Protein AF-A0AAN8WKT6-F1 (afdb_monomer_lite)

InterPro domains:
  IPR002018 Carboxylesterase, type B [PF00135] (1-128)
  IPR029058 Alpha/Beta hydrolase fold [G3DSA:3.40.50.1820] (1-134)
  IPR029058 Alpha/Beta hydrolase fold [SSF53474] (1-127)
  IPR051093 Neuroligin and Bile salt-activated lipase [PTHR43903] (2-134)

Organism: Halocaridina rubra (NCBI:txid373956)

Structure (mmCIF, N/CA/C/O backbone):
data_AF-A0AAN8WKT6-F1
#
_entry.id   AF-A0AAN8WKT6-F1
#
loop_
_atom_site.group_PDB
_atom_site.id
_atom_site.type_symbol
_atom_site.label_atom_id
_atom_site.label_alt_id
_atom_site.label_comp_id
_atom_site.label_asym_id
_atom_site.label_entity_id
_atom_site.label_seq_id
_atom_site.pdbx_PDB_ins_code
_atom_site.Cartn_x
_atom_site.Cartn_y
_atom_site.Cartn_z
_atom_site.occupancy
_atom_site.B_iso_or_equiv
_atom_site.auth_seq_id
_atom_site.auth_comp_id
_atom_site.auth_asym_id
_atom_site.auth_atom_id
_atom_site.pdbx_PDB_model_num
ATOM 1 N N . MET A 1 1 ? 5.321 -21.430 2.652 1.00 43.53 1 MET A N 1
ATOM 2 C CA . MET A 1 1 ? 6.108 -21.970 3.790 1.00 43.53 1 MET A CA 1
ATOM 3 C C . MET A 1 1 ? 7.014 -20.931 4.474 1.00 43.53 1 MET A C 1
ATOM 5 O O . MET A 1 1 ? 6.902 -20.786 5.684 1.00 43.53 1 MET A O 1
ATOM 9 N N . TYR A 1 2 ? 7.898 -20.190 3.777 1.00 42.41 2 TYR A N 1
ATOM 10 C CA . TYR A 1 2 ? 8.721 -19.140 4.432 1.00 42.41 2 TYR A CA 1
ATOM 11 C C . TYR A 1 2 ? 7.970 -17.820 4.698 1.00 42.41 2 TYR A C 1
ATOM 13 O O . TYR A 1 2 ? 8.170 -17.224 5.758 1.00 42.41 2 TYR A O 1
ATOM 21 N N . GLY A 1 3 ? 7.093 -17.387 3.781 1.00 53.72 3 GLY A N 1
ATOM 22 C CA . GLY A 1 3 ? 6.223 -16.218 3.986 1.00 53.72 3 GLY A CA 1
ATOM 23 C C . GLY A 1 3 ? 5.251 -16.422 5.152 1.00 53.72 3 GLY A C 1
ATOM 24 O O . GLY A 1 3 ? 5.156 -15.573 6.039 1.00 53.72 3 GLY A O 1
ATOM 25 N N . ASP A 1 4 ? 4.642 -17.610 5.214 1.00 53.44 4 ASP A N 1
ATOM 26 C CA . ASP A 1 4 ? 3.626 -17.948 6.216 1.00 53.44 4 ASP A CA 1
ATOM 27 C C . ASP A 1 4 ? 4.158 -17.849 7.653 1.00 53.44 4 ASP A C 1
ATOM 29 O O . ASP A 1 4 ? 3.547 -17.243 8.531 1.00 53.44 4 ASP A O 1
ATOM 33 N N . ARG A 1 5 ? 5.356 -18.396 7.893 1.00 45.12 5 ARG A N 1
ATOM 34 C CA . ARG A 1 5 ? 5.948 -18.442 9.236 1.00 45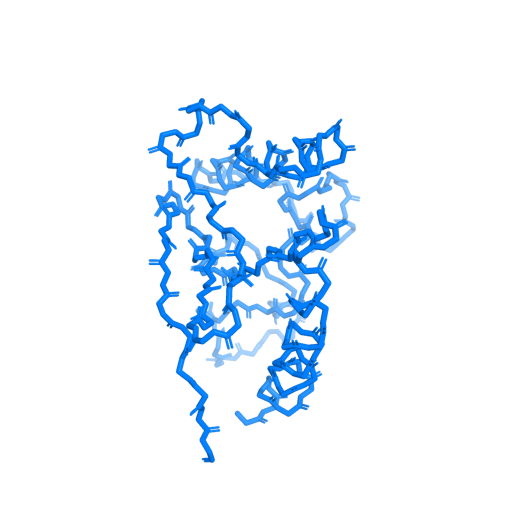.12 5 ARG A CA 1
ATOM 35 C C . ARG A 1 5 ? 6.520 -17.102 9.697 1.00 45.12 5 ARG A C 1
ATOM 37 O O . ARG A 1 5 ? 6.503 -16.827 10.892 1.00 45.12 5 ARG A O 1
ATOM 44 N N . ARG A 1 6 ? 7.095 -16.301 8.792 1.00 53.28 6 ARG A N 1
ATOM 45 C CA . ARG A 1 6 ? 7.776 -15.048 9.174 1.00 53.28 6 ARG A CA 1
ATOM 46 C C . ARG A 1 6 ? 6.866 -13.829 9.180 1.00 53.28 6 ARG A C 1
ATOM 48 O O . ARG A 1 6 ? 7.168 -12.887 9.902 1.00 53.28 6 ARG A O 1
ATOM 55 N N . PHE A 1 7 ? 5.782 -13.853 8.412 1.00 59.62 7 PHE A N 1
ATOM 56 C CA . PHE A 1 7 ? 4.910 -12.692 8.264 1.00 59.62 7 PHE A CA 1
ATOM 57 C C . PHE A 1 7 ? 3.453 -13.033 8.557 1.00 59.62 7 PHE A C 1
ATOM 59 O O . PHE A 1 7 ? 2.830 -12.341 9.349 1.00 59.62 7 PHE A O 1
ATOM 66 N N . VAL A 1 8 ? 2.912 -14.120 8.008 1.00 65.94 8 VAL A N 1
ATOM 67 C CA . VAL A 1 8 ? 1.465 -14.394 8.087 1.00 65.94 8 VAL A CA 1
ATOM 68 C C . VAL A 1 8 ? 1.011 -14.748 9.509 1.00 65.94 8 VAL A C 1
ATOM 70 O O . VAL A 1 8 ? 0.096 -14.116 10.027 1.00 65.94 8 VAL A O 1
ATOM 73 N N . ALA A 1 9 ? 1.680 -15.691 10.180 1.00 67.81 9 ALA A N 1
ATOM 74 C CA . ALA A 1 9 ? 1.347 -16.084 11.554 1.00 67.81 9 ALA A CA 1
ATOM 75 C C . ALA A 1 9 ? 1.451 -14.931 12.582 1.00 67.81 9 ALA A C 1
ATOM 77 O O . ALA A 1 9 ? 0.474 -14.683 13.291 1.00 67.81 9 ALA A O 1
ATOM 78 N N . PRO A 1 10 ? 2.565 -14.170 12.661 1.00 67.75 10 PRO A N 1
ATOM 79 C CA . PRO A 1 10 ? 2.635 -13.034 13.580 1.00 67.75 10 PRO A CA 1
ATOM 80 C C . PRO A 1 10 ? 1.691 -11.888 13.185 1.00 67.75 10 PRO A C 1
ATOM 82 O O . PRO A 1 10 ? 1.211 -11.173 14.068 1.00 67.75 10 PRO A O 1
ATOM 85 N N . MET A 1 11 ? 1.379 -11.707 11.892 1.00 73.56 11 MET A N 1
ATOM 86 C CA . MET A 1 11 ? 0.352 -10.745 11.476 1.00 73.56 11 MET A CA 1
ATOM 87 C C . MET A 1 11 ? -1.040 -11.162 11.954 1.00 73.56 11 MET A C 1
ATOM 89 O O . MET A 1 11 ? -1.763 -10.310 12.462 1.00 73.56 11 MET A O 1
ATOM 93 N N . ASP A 1 12 ? -1.404 -12.445 11.871 1.00 75.81 12 ASP A N 1
ATOM 94 C CA . ASP A 1 12 ? -2.695 -12.951 12.359 1.00 75.81 12 ASP A CA 1
ATOM 95 C C . ASP A 1 12 ? -2.882 -12.694 13.864 1.00 75.81 12 ASP A C 1
ATOM 97 O O . ASP A 1 12 ? -3.911 -12.160 14.296 1.00 75.81 12 ASP A O 1
ATOM 101 N N . GLU A 1 13 ? -1.861 -12.995 14.672 1.00 75.06 13 GLU A N 1
ATOM 102 C CA . GLU A 1 13 ? -1.879 -12.707 16.111 1.00 75.06 13 GLU A CA 1
ATOM 103 C C . GLU A 1 13 ? -2.003 -11.207 16.390 1.00 75.06 13 GLU A C 1
ATOM 105 O O . GLU A 1 13 ? -2.856 -10.794 17.180 1.00 75.06 13 GLU A O 1
ATOM 110 N N . SER A 1 14 ? -1.201 -10.385 15.708 1.00 81.31 14 SER A N 1
ATOM 111 C CA . SER A 1 14 ? -1.184 -8.931 15.901 1.00 81.31 14 SER A CA 1
ATOM 112 C C . SER A 1 14 ? -2.524 -8.299 15.528 1.00 81.31 14 SER A C 1
ATOM 114 O O . SER A 1 14 ? -3.084 -7.517 16.298 1.00 81.31 14 SER A O 1
ATOM 116 N N . VAL A 1 15 ? -3.078 -8.672 14.372 1.00 82.62 15 VAL A N 1
ATOM 117 C CA . VAL A 1 15 ? -4.383 -8.197 13.900 1.00 82.62 15 VAL A CA 1
ATOM 118 C C . VAL A 1 15 ? -5.484 -8.647 14.856 1.00 82.62 15 VAL A C 1
ATOM 120 O O . VAL A 1 15 ? -6.304 -7.827 15.274 1.00 82.62 15 VAL A O 1
ATOM 123 N N . THR A 1 16 ? -5.483 -9.920 15.261 1.00 80.12 16 THR A N 1
ATOM 124 C CA . THR A 1 16 ? -6.462 -10.449 16.218 1.00 80.12 16 THR A CA 1
ATOM 125 C C . THR A 1 16 ? -6.393 -9.682 17.538 1.00 80.12 16 THR A C 1
ATOM 127 O O . THR A 1 16 ? -7.429 -9.262 18.051 1.00 80.12 16 THR A O 1
ATOM 130 N N . PHE A 1 17 ? -5.196 -9.451 18.080 1.00 82.94 17 PHE A N 1
ATOM 131 C CA . PHE A 1 17 ? -5.017 -8.758 19.352 1.00 82.94 17 PHE A CA 1
ATOM 132 C C . PHE A 1 17 ? -5.445 -7.290 19.272 1.00 82.94 17 PHE A C 1
ATOM 134 O O . PHE A 1 17 ? -6.269 -6.854 20.074 1.00 82.94 17 PHE A O 1
ATOM 141 N N . HIS A 1 18 ? -4.965 -6.543 18.275 1.00 84.12 18 HIS A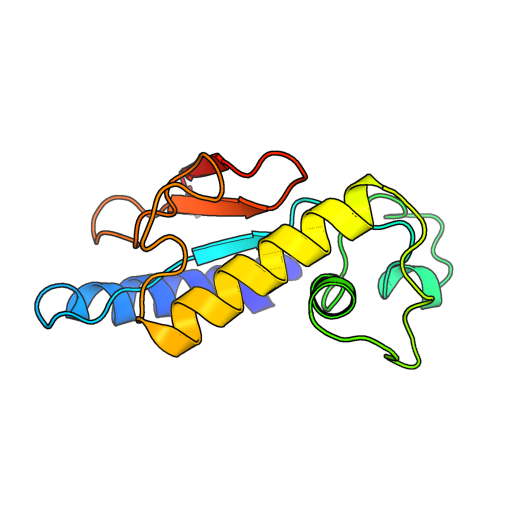 N 1
ATOM 142 C CA . HIS A 1 18 ? -5.301 -5.127 18.121 1.00 84.12 18 HIS A CA 1
ATOM 143 C C . HIS A 1 18 ? -6.770 -4.895 17.751 1.00 84.12 18 HIS A C 1
ATOM 145 O O . HIS A 1 18 ? -7.347 -3.889 18.161 1.00 84.12 18 HIS A O 1
ATOM 151 N N . SER A 1 19 ? -7.418 -5.833 17.049 1.00 83.00 19 SER A N 1
ATOM 152 C CA . SER A 1 19 ? -8.847 -5.717 16.725 1.00 83.00 19 SER A CA 1
ATOM 153 C C . SER A 1 19 ? -9.754 -5.724 17.965 1.00 83.00 19 SER A C 1
ATOM 155 O O . SER A 1 19 ? -10.876 -5.217 17.903 1.00 83.00 19 SER A O 1
ATOM 157 N N . ARG A 1 20 ? -9.276 -6.225 19.116 1.00 83.56 20 ARG A N 1
ATOM 158 C CA . ARG A 1 20 ? -10.016 -6.200 20.393 1.00 83.56 20 ARG A CA 1
ATOM 159 C C . ARG A 1 20 ? -10.246 -4.782 20.911 1.00 83.56 20 ARG A C 1
ATOM 161 O O . ARG A 1 20 ? -11.247 -4.530 21.574 1.00 83.56 20 ARG A O 1
ATOM 168 N N . ASP A 1 21 ? -9.372 -3.848 20.544 1.00 83.56 21 ASP A N 1
ATOM 169 C CA . ASP A 1 21 ? -9.498 -2.437 20.909 1.00 83.56 21 ASP A CA 1
ATOM 170 C C . ASP A 1 21 ? -10.429 -1.652 19.968 1.00 83.56 21 ASP A C 1
ATOM 172 O O . ASP A 1 21 ? -10.606 -0.445 20.145 1.00 83.56 21 ASP A O 1
ATOM 176 N N . SER A 1 22 ? -11.074 -2.311 18.999 1.00 82.06 22 SER A N 1
ATOM 177 C CA . SER A 1 22 ? -12.046 -1.665 18.102 1.00 82.06 22 SER A CA 1
ATOM 178 C C . SER A 1 22 ? -13.205 -1.007 18.850 1.00 82.06 22 SER A C 1
ATOM 180 O O . SER A 1 22 ? -13.654 0.067 18.450 1.00 82.06 22 SER A O 1
ATOM 182 N N . ALA A 1 23 ? -13.623 -1.578 19.985 1.00 80.69 23 ALA A N 1
ATOM 183 C CA . ALA A 1 23 ? -14.617 -0.984 20.881 1.00 80.69 23 ALA A CA 1
ATOM 184 C C . ALA A 1 23 ? -14.162 0.355 21.501 1.00 80.69 23 ALA A C 1
ATOM 186 O O . ALA A 1 23 ? -14.996 1.162 21.901 1.00 80.69 23 ALA A O 1
ATOM 187 N N . HIS A 1 24 ? -12.853 0.616 21.537 1.00 83.44 24 HIS A N 1
ATOM 188 C CA . HIS A 1 24 ? -12.242 1.854 22.026 1.00 83.44 24 HIS A CA 1
ATOM 189 C C . HIS A 1 24 ? -11.866 2.818 20.884 1.00 83.44 24 HIS A C 1
ATOM 191 O O . HIS A 1 24 ? -11.044 3.712 21.074 1.00 83.44 24 HIS A O 1
ATOM 197 N N . GLY A 1 25 ? -12.428 2.624 19.685 1.00 82.75 25 GLY A N 1
ATOM 198 C CA . GLY A 1 25 ? -12.177 3.476 18.519 1.00 82.75 25 GLY A CA 1
ATOM 199 C C . GLY A 1 25 ? -10.829 3.237 17.831 1.00 82.75 25 GLY A C 1
ATOM 200 O O . GLY A 1 25 ? -10.443 4.020 16.966 1.00 82.75 25 GLY A O 1
ATOM 201 N N . LYS A 1 26 ? -10.100 2.169 18.186 1.00 85.62 26 LYS A N 1
ATOM 202 C CA . LYS A 1 26 ? -8.848 1.797 17.512 1.00 85.62 26 LYS A CA 1
ATOM 203 C C . LYS A 1 26 ? -9.130 0.790 16.406 1.00 85.62 26 LYS A C 1
ATOM 205 O O . LYS A 1 26 ? -9.440 -0.370 16.662 1.00 85.62 26 LYS A O 1
ATOM 210 N N . HIS A 1 27 ? -9.017 1.236 15.164 1.00 90.94 27 HIS A N 1
ATOM 211 C CA . HIS A 1 27 ? -9.312 0.410 14.000 1.00 90.94 27 HIS A CA 1
ATOM 212 C C . HIS A 1 27 ? -8.040 -0.179 13.390 1.00 90.94 27 HIS A C 1
ATOM 214 O O . HIS A 1 27 ? -7.052 0.526 13.192 1.00 90.94 27 HIS A O 1
ATOM 220 N N . VAL A 1 28 ? -8.085 -1.473 13.073 1.00 91.81 28 VAL A N 1
ATOM 221 C CA . VAL A 1 28 ? -7.009 -2.193 12.385 1.00 91.81 28 VAL A CA 1
ATOM 222 C C . VAL A 1 28 ? -7.410 -2.394 10.934 1.00 91.81 28 VAL A C 1
ATOM 224 O O . VAL A 1 28 ? -8.507 -2.879 10.660 1.00 91.81 28 VAL A O 1
ATOM 227 N N . TYR A 1 29 ? -6.512 -2.061 10.015 1.00 93.12 29 TYR A N 1
ATOM 228 C CA . TYR A 1 29 ? -6.691 -2.263 8.582 1.00 93.12 29 TYR A CA 1
ATOM 229 C C . TYR A 1 29 ? -5.602 -3.204 8.087 1.00 93.12 29 TYR A C 1
ATOM 231 O O . TYR A 1 29 ? -4.421 -2.986 8.351 1.00 93.12 29 TYR A O 1
ATOM 239 N N . PHE A 1 30 ? -6.010 -4.264 7.398 1.00 92.50 30 PHE A N 1
ATOM 240 C CA . PHE A 1 30 ? -5.113 -5.307 6.915 1.00 92.50 30 PHE A CA 1
ATOM 241 C C . PHE A 1 30 ? -5.134 -5.340 5.385 1.00 92.50 30 PHE A C 1
ATOM 243 O O . PHE A 1 30 ? -6.205 -5.190 4.790 1.00 92.50 30 PHE A O 1
ATOM 250 N N . TYR A 1 31 ? -3.968 -5.474 4.751 1.00 94.31 31 TYR A N 1
ATOM 251 C CA . TYR A 1 31 ? -3.835 -5.547 3.296 1.00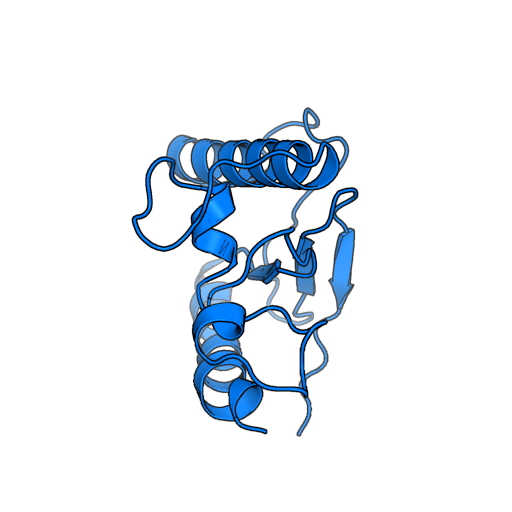 94.31 31 TYR A CA 1
ATOM 252 C C . TYR A 1 31 ? -2.850 -6.632 2.878 1.00 94.31 31 TYR A C 1
ATOM 254 O O . TYR A 1 31 ? -1.963 -7.012 3.639 1.00 94.31 31 TYR A O 1
ATOM 262 N N . GLU A 1 32 ? -2.995 -7.067 1.633 1.00 93.75 32 GLU A N 1
ATOM 263 C CA . GLU A 1 32 ? -2.035 -7.902 0.925 1.00 93.75 32 GLU A CA 1
ATOM 264 C C . GLU A 1 32 ? -1.709 -7.222 -0.406 1.00 93.75 32 GLU A C 1
ATOM 266 O O . GLU A 1 32 ? -2.612 -6.873 -1.171 1.00 93.75 32 GLU A O 1
ATOM 271 N N . LEU A 1 33 ? -0.424 -7.011 -0.697 1.00 95.19 33 LEU A N 1
ATOM 272 C CA . LEU A 1 33 ? -0.016 -6.550 -2.019 1.00 95.19 33 LEU A CA 1
ATOM 273 C C . LEU A 1 33 ? -0.148 -7.711 -3.010 1.00 95.19 33 LEU A C 1
ATOM 275 O O . LEU A 1 33 ? 0.578 -8.694 -2.914 1.00 95.19 33 LEU A O 1
ATOM 279 N N . GLN A 1 34 ? -1.050 -7.567 -3.978 1.00 94.94 34 GLN A N 1
ATOM 280 C CA . GLN A 1 34 ? -1.305 -8.557 -5.032 1.00 94.94 34 GLN A CA 1
ATOM 281 C C . GLN A 1 34 ? -0.927 -8.026 -6.426 1.00 94.94 34 GLN A C 1
ATOM 283 O O . GLN A 1 34 ? -1.101 -8.709 -7.435 1.00 94.94 34 GLN A O 1
ATOM 288 N N . HIS A 1 35 ? -0.375 -6.812 -6.492 1.00 95.00 35 HIS A N 1
ATOM 289 C CA . HIS A 1 35 ? 0.162 -6.214 -7.707 1.00 95.00 35 HIS A CA 1
ATOM 290 C C . HIS A 1 35 ? 1.666 -6.440 -7.817 1.00 95.00 35 HIS A C 1
ATOM 292 O O . HIS A 1 35 ? 2.454 -5.852 -7.071 1.00 95.00 35 HIS A O 1
ATOM 298 N N . ARG A 1 36 ? 2.075 -7.251 -8.793 1.00 92.81 36 ARG A N 1
ATOM 299 C CA . ARG A 1 36 ? 3.482 -7.373 -9.168 1.00 92.81 36 ARG A CA 1
ATOM 300 C C . ARG A 1 36 ? 3.866 -6.253 -10.120 1.00 92.81 36 ARG A C 1
ATOM 302 O O . ARG A 1 36 ? 3.364 -6.235 -11.240 1.00 92.81 36 ARG A O 1
ATOM 309 N N . GLY A 1 37 ? 4.760 -5.370 -9.681 1.00 89.94 37 GLY A N 1
ATOM 310 C CA . GLY A 1 37 ? 5.300 -4.254 -10.463 1.00 89.94 37 GLY A CA 1
ATOM 311 C C . GLY A 1 37 ? 6.197 -4.707 -11.611 1.00 89.94 37 GLY A C 1
ATOM 312 O O . GLY A 1 37 ? 6.503 -5.892 -11.737 1.00 89.94 37 GLY A O 1
ATOM 313 N N . LEU A 1 38 ? 6.626 -3.762 -12.454 1.00 88.81 38 LEU A N 1
ATOM 314 C CA . LEU A 1 38 ? 7.658 -4.036 -13.461 1.00 88.81 38 LEU A CA 1
ATOM 315 C C . LEU A 1 38 ? 8.989 -4.470 -12.824 1.00 88.81 38 LEU A C 1
ATOM 317 O O . LEU A 1 38 ? 9.706 -5.268 -13.417 1.00 88.81 38 LEU A O 1
ATOM 321 N N . ALA A 1 39 ? 9.305 -3.929 -11.648 1.00 87.44 39 ALA A N 1
ATOM 322 C CA . ALA A 1 39 ? 10.503 -4.251 -10.890 1.00 87.44 39 ALA A CA 1
ATOM 323 C C . ALA A 1 39 ? 10.154 -4.909 -9.553 1.00 87.44 39 ALA A C 1
ATOM 325 O O . ALA A 1 39 ? 9.127 -4.613 -8.931 1.00 87.44 39 ALA A O 1
ATOM 326 N N . SER A 1 40 ? 11.063 -5.759 -9.092 1.00 88.19 40 SER A N 1
ATOM 327 C CA . SER A 1 40 ? 10.998 -6.443 -7.809 1.00 88.19 40 SER A CA 1
ATOM 328 C C . SER A 1 40 ? 12.334 -6.446 -7.111 1.00 88.19 40 SER A C 1
ATOM 330 O O . SER A 1 40 ? 13.376 -6.594 -7.749 1.00 88.19 40 SER A O 1
ATOM 332 N N . PHE A 1 41 ? 12.302 -6.457 -5.785 1.00 83.69 41 PHE A N 1
ATOM 333 C CA . PHE A 1 41 ? 13.484 -6.781 -5.004 1.00 83.69 41 PHE A CA 1
ATOM 334 C C . PHE A 1 41 ? 14.027 -8.181 -5.329 1.00 83.69 41 PHE A C 1
ATOM 336 O O . PHE A 1 41 ? 15.236 -8.402 -5.324 1.00 83.69 41 PHE A O 1
ATOM 343 N N . GLY A 1 42 ? 13.140 -9.129 -5.652 1.00 83.25 42 GLY A N 1
ATOM 344 C CA . GLY A 1 42 ? 13.517 -10.497 -6.013 1.00 83.25 42 GLY A CA 1
ATOM 345 C C . GLY A 1 42 ? 14.367 -10.590 -7.283 1.00 83.25 42 GLY A C 1
ATOM 346 O O . GLY A 1 42 ? 15.204 -11.488 -7.388 1.00 83.25 42 GLY A O 1
ATOM 347 N N . ASP A 1 43 ? 14.220 -9.636 -8.207 1.00 84.44 43 ASP A N 1
ATOM 348 C CA . ASP A 1 43 ? 14.911 -9.648 -9.501 1.00 84.44 43 ASP A CA 1
ATOM 349 C C . ASP A 1 43 ? 16.432 -9.458 -9.333 1.00 84.44 43 ASP A C 1
ATOM 351 O O . ASP A 1 43 ? 17.215 -9.927 -10.159 1.00 84.44 43 ASP A O 1
ATOM 355 N N . LEU A 1 44 ? 16.873 -8.861 -8.215 1.00 79.88 44 LEU A N 1
ATOM 356 C CA . LEU A 1 44 ? 18.292 -8.699 -7.863 1.00 79.88 44 LEU A CA 1
ATOM 357 C C . LEU A 1 44 ? 19.042 -10.032 -7.739 1.00 79.88 44 LEU A C 1
ATOM 359 O O . LEU A 1 44 ? 20.263 -10.072 -7.885 1.00 79.88 44 LEU A O 1
ATOM 363 N N . TYR A 1 45 ? 18.326 -11.121 -7.460 1.00 80.25 45 TYR A N 1
ATOM 364 C CA . TYR A 1 45 ? 18.919 -12.443 -7.281 1.00 80.25 45 TYR A CA 1
ATOM 365 C C . TYR A 1 45 ? 19.011 -13.246 -8.587 1.00 80.25 45 TYR A C 1
ATOM 367 O O . TYR A 1 45 ? 19.587 -14.333 -8.573 1.00 80.25 45 TYR A O 1
ATOM 375 N N . ASN A 1 46 ? 18.475 -12.720 -9.699 1.00 78.38 46 ASN A N 1
ATOM 376 C CA . ASN A 1 46 ? 18.508 -13.318 -11.040 1.00 78.38 46 ASN A CA 1
ATOM 377 C C . ASN A 1 46 ? 18.156 -14.821 -11.053 1.00 78.38 46 ASN A C 1
ATOM 379 O O . ASN A 1 46 ? 18.849 -15.650 -11.651 1.00 78.38 46 ASN A O 1
ATOM 383 N N . LEU A 1 47 ? 17.105 -15.180 -10.314 1.00 78.44 47 LEU A N 1
ATOM 384 C CA . LEU A 1 47 ? 16.639 -16.555 -10.168 1.00 78.44 47 LEU A CA 1
ATOM 385 C C . LEU A 1 47 ? 15.666 -16.883 -11.306 1.00 78.44 47 LEU A C 1
ATOM 387 O O . LEU A 1 47 ? 14.762 -16.109 -11.592 1.00 78.44 47 LEU A O 1
ATOM 391 N N . SER A 1 48 ? 15.803 -18.064 -11.910 1.00 74.44 48 SER A N 1
ATOM 392 C CA . SER A 1 48 ? 14.907 -18.546 -12.978 1.00 74.44 48 SER A CA 1
ATOM 393 C C . SER A 1 48 ? 13.529 -19.003 -12.483 1.00 74.44 48 SER A C 1
ATOM 395 O O . SER A 1 48 ? 12.697 -19.464 -13.262 1.00 74.44 48 SER A O 1
ATOM 397 N N . PHE A 1 49 ? 13.287 -18.932 -11.176 1.00 74.69 49 PHE A N 1
ATOM 398 C CA . PHE A 1 49 ? 12.023 -19.279 -10.546 1.0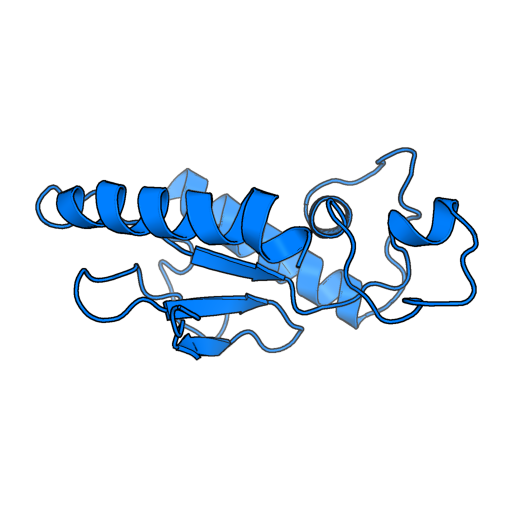0 74.69 49 PHE A CA 1
ATOM 399 C C . PHE A 1 49 ? 11.473 -18.067 -9.799 1.00 74.69 49 PHE A C 1
ATOM 401 O O . PHE A 1 49 ? 12.226 -17.266 -9.252 1.00 74.69 49 PHE A O 1
ATOM 408 N N . GLY A 1 50 ? 10.146 -17.958 -9.736 1.00 70.25 50 GLY A N 1
ATOM 409 C CA . GLY A 1 50 ? 9.497 -16.880 -8.992 1.00 70.25 50 GLY A CA 1
ATOM 410 C C . GLY A 1 50 ? 9.511 -15.523 -9.696 1.00 70.25 50 GLY A C 1
ATOM 411 O O . GLY A 1 50 ? 9.191 -14.525 -9.064 1.00 70.25 50 GLY A O 1
ATOM 412 N N . GLU A 1 51 ? 9.778 -15.476 -11.006 1.00 72.12 51 GLU A N 1
ATOM 413 C CA . GLU A 1 51 ? 9.716 -14.248 -11.822 1.00 72.12 51 GLU A CA 1
ATOM 414 C C . GLU A 1 51 ? 8.371 -13.505 -11.700 1.00 72.12 51 GLU A C 1
ATOM 416 O O . GLU A 1 51 ? 8.265 -12.322 -12.015 1.00 72.12 51 GLU A O 1
ATOM 421 N N . HIS A 1 52 ? 7.316 -14.201 -11.268 1.00 79.06 52 HIS A N 1
ATOM 422 C CA . HIS A 1 52 ? 5.951 -13.685 -11.142 1.00 79.06 52 HIS A CA 1
ATOM 423 C C . HIS A 1 52 ? 5.553 -13.457 -9.672 1.00 79.06 52 HIS A C 1
ATOM 425 O O . HIS A 1 52 ? 4.404 -13.124 -9.388 1.00 79.06 52 HIS A O 1
ATOM 431 N N . TRP A 1 53 ? 6.472 -13.664 -8.726 1.00 86.19 53 TRP A N 1
ATOM 432 C CA . TRP A 1 53 ? 6.209 -13.522 -7.296 1.00 86.19 53 TRP A CA 1
ATOM 433 C C . TRP A 1 53 ? 6.365 -12.080 -6.846 1.00 86.19 53 TRP A C 1
ATOM 435 O O . TRP A 1 53 ? 7.222 -11.350 -7.328 1.00 86.19 53 TRP A O 1
ATOM 445 N N . ILE A 1 54 ? 5.550 -11.676 -5.883 1.00 89.38 54 ILE A N 1
ATOM 446 C CA . ILE A 1 54 ? 5.683 -10.379 -5.225 1.00 89.38 54 ILE A CA 1
ATOM 447 C C . ILE A 1 54 ? 6.641 -10.577 -4.058 1.00 89.38 54 ILE A C 1
ATOM 449 O O . ILE A 1 54 ? 6.376 -11.367 -3.149 1.00 89.38 54 ILE A O 1
ATOM 453 N N . SER A 1 55 ? 7.792 -9.919 -4.130 1.00 87.00 55 SER A N 1
ATOM 454 C CA . SER A 1 55 ? 8.861 -10.084 -3.153 1.00 87.00 55 SER A CA 1
ATOM 455 C C . SER A 1 55 ? 8.657 -9.174 -1.950 1.00 87.00 55 SER A C 1
ATOM 457 O O . SER A 1 55 ? 7.951 -8.166 -1.992 1.00 87.00 55 SER A O 1
ATOM 459 N N . HIS A 1 56 ? 9.301 -9.535 -0.843 1.00 85.94 56 HIS A N 1
ATOM 460 C CA . HIS A 1 56 ? 9.324 -8.684 0.337 1.00 85.94 56 HIS A CA 1
ATOM 461 C C . HIS A 1 56 ? 9.929 -7.312 0.004 1.00 85.94 56 HIS A C 1
ATOM 463 O O . HIS A 1 56 ? 11.016 -7.242 -0.567 1.00 85.94 56 HIS A O 1
ATOM 469 N N . GLY A 1 57 ? 9.229 -6.243 0.393 1.00 87.62 57 GLY A N 1
ATOM 470 C CA . GLY A 1 57 ? 9.629 -4.860 0.141 1.00 87.62 57 GLY A CA 1
ATOM 471 C C . GLY A 1 57 ? 9.193 -4.303 -1.215 1.00 87.62 57 GLY A C 1
ATOM 472 O O . GLY A 1 57 ? 9.469 -3.130 -1.476 1.00 87.62 57 GLY A O 1
ATOM 473 N N . ASP A 1 58 ? 8.530 -5.090 -2.076 1.00 91.94 58 ASP A N 1
ATOM 474 C CA . ASP A 1 58 ? 8.029 -4.624 -3.383 1.00 91.94 58 ASP A CA 1
ATOM 475 C C . ASP A 1 58 ? 6.970 -3.522 -3.249 1.00 91.94 58 ASP A C 1
ATOM 477 O O . ASP A 1 58 ? 6.748 -2.776 -4.196 1.00 91.94 58 ASP A O 1
ATOM 481 N N . ASP A 1 59 ? 6.327 -3.389 -2.091 1.00 93.25 59 ASP A N 1
ATOM 482 C CA . ASP A 1 59 ? 5.359 -2.340 -1.775 1.00 93.25 59 ASP A CA 1
ATOM 483 C C . ASP A 1 59 ? 5.993 -0.946 -1.648 1.00 93.25 59 ASP A C 1
ATOM 485 O O . ASP A 1 59 ? 5.349 0.061 -1.961 1.00 93.25 59 ASP A O 1
ATOM 489 N N . LEU A 1 60 ? 7.267 -0.878 -1.249 1.00 93.06 60 LEU A N 1
ATOM 490 C CA . LEU A 1 60 ? 7.984 0.378 -1.024 1.00 93.06 60 LEU A CA 1
ATOM 491 C C . LEU A 1 60 ? 8.099 1.229 -2.292 1.00 93.06 60 LEU A C 1
ATOM 493 O O . LEU A 1 60 ? 8.005 2.455 -2.210 1.00 93.06 60 LEU A O 1
ATOM 497 N N . GLN A 1 61 ? 8.232 0.595 -3.461 1.00 93.25 61 GLN A N 1
ATOM 498 C CA . GLN A 1 61 ? 8.332 1.294 -4.748 1.00 93.25 61 GLN A CA 1
ATOM 499 C C . GLN A 1 61 ? 7.076 2.117 -5.085 1.00 93.25 61 GLN A C 1
ATOM 501 O O . GLN A 1 61 ? 7.132 3.038 -5.893 1.00 93.25 61 GLN A O 1
ATOM 506 N N . TYR A 1 62 ? 5.932 1.790 -4.473 1.00 95.75 62 TYR A N 1
ATOM 507 C CA . TYR A 1 62 ? 4.668 2.496 -4.684 1.00 95.75 62 TYR A CA 1
ATOM 508 C C . TYR A 1 62 ? 4.461 3.659 -3.708 1.00 95.75 62 TYR A C 1
ATOM 510 O O . TYR A 1 62 ? 3.583 4.491 -3.949 1.00 95.75 62 TYR A O 1
ATOM 518 N N . LEU A 1 63 ? 5.240 3.715 -2.622 1.00 94.94 63 LEU A N 1
ATOM 519 C CA . LEU A 1 63 ? 5.137 4.717 -1.556 1.00 94.94 63 LEU A CA 1
ATOM 520 C C . LEU A 1 63 ? 6.230 5.782 -1.627 1.00 94.94 63 LEU A C 1
ATOM 522 O O . LEU A 1 63 ? 5.984 6.934 -1.272 1.00 94.94 63 LEU A O 1
ATOM 526 N N . PHE A 1 64 ? 7.428 5.406 -2.068 1.00 90.88 64 PHE A N 1
ATOM 527 C CA . PHE A 1 64 ? 8.590 6.281 -2.045 1.00 90.88 64 PHE A CA 1
ATOM 528 C C . PHE A 1 64 ? 9.233 6.360 -3.423 1.00 90.88 64 PHE A C 1
ATOM 530 O O . PHE A 1 64 ? 9.443 5.349 -4.091 1.00 90.88 64 PHE A O 1
ATOM 537 N N . ASN A 1 65 ? 9.585 7.579 -3.819 1.00 82.12 65 ASN A N 1
ATOM 538 C CA . ASN A 1 65 ? 10.429 7.805 -4.983 1.00 82.12 65 ASN A CA 1
ATOM 539 C C . ASN A 1 65 ? 11.904 7.632 -4.601 1.00 82.12 65 ASN A C 1
ATOM 541 O O . ASN A 1 65 ? 12.274 7.848 -3.449 1.00 82.12 65 ASN A O 1
ATOM 545 N N . ASP A 1 66 ? 12.734 7.317 -5.597 1.00 75.56 66 ASP A N 1
ATOM 546 C CA . ASP A 1 66 ? 14.201 7.314 -5.489 1.00 75.56 66 ASP A CA 1
ATOM 547 C C . ASP A 1 66 ? 14.770 6.313 -4.466 1.00 75.56 66 ASP A C 1
ATOM 549 O O . ASP A 1 66 ? 15.741 6.560 -3.752 1.00 75.56 66 ASP A O 1
ATOM 553 N N . LEU A 1 67 ? 14.152 5.134 -4.390 1.00 80.62 67 LEU A N 1
ATOM 554 C CA . LEU A 1 67 ? 14.748 4.003 -3.694 1.00 80.62 67 LEU A CA 1
ATOM 555 C C . LEU A 1 67 ? 15.834 3.407 -4.589 1.00 80.62 67 LEU A C 1
ATOM 557 O O . LEU A 1 67 ? 15.539 2.965 -5.693 1.00 80.62 67 LEU A O 1
ATOM 561 N N . SER A 1 68 ? 17.073 3.330 -4.098 1.00 76.75 68 SER A N 1
ATOM 562 C CA . SER A 1 68 ? 18.251 2.913 -4.883 1.00 76.75 68 SER A CA 1
ATOM 563 C C . SER A 1 68 ? 18.124 1.555 -5.591 1.00 76.75 68 SER A C 1
ATOM 565 O O . SER A 1 68 ? 18.893 1.270 -6.504 1.00 76.75 68 SER A O 1
ATOM 567 N N . TYR A 1 69 ? 17.174 0.717 -5.173 1.00 76.88 69 TYR A N 1
ATOM 568 C CA . TYR A 1 69 ? 16.922 -0.615 -5.725 1.00 76.88 69 TYR A CA 1
ATOM 569 C C . TYR A 1 69 ? 15.731 -0.677 -6.690 1.00 76.88 69 TYR A C 1
ATOM 571 O O . TYR A 1 69 ? 15.586 -1.676 -7.388 1.00 76.88 69 TYR A O 1
ATOM 579 N N . TYR A 1 70 ? 14.890 0.362 -6.746 1.00 84.62 70 TYR A N 1
ATOM 580 C CA . TYR A 1 70 ? 13.712 0.394 -7.609 1.00 84.62 70 TYR A CA 1
ATOM 581 C C . TYR A 1 70 ? 13.871 1.447 -8.704 1.00 84.62 70 TYR A C 1
ATOM 583 O O . TYR A 1 70 ? 14.035 2.632 -8.402 1.00 84.62 70 TYR A O 1
ATOM 591 N N . PRO A 1 71 ? 13.794 1.056 -9.987 1.00 86.62 71 PRO A N 1
ATOM 592 C CA . PRO A 1 71 ? 13.738 2.030 -11.061 1.00 86.62 71 PRO A CA 1
ATOM 593 C C . PRO A 1 71 ? 12.451 2.868 -10.954 1.00 86.62 71 PRO A C 1
ATOM 595 O O . PRO A 1 71 ? 11.456 2.412 -10.381 1.00 86.62 71 PRO A O 1
ATOM 598 N N . PRO A 1 72 ? 12.423 4.076 -11.546 1.00 88.56 72 PRO A N 1
ATOM 599 C CA . PRO A 1 72 ? 11.202 4.869 -11.622 1.00 88.56 72 PRO A CA 1
ATOM 600 C C . PRO A 1 72 ? 10.049 4.079 -12.250 1.00 88.56 72 PRO A C 1
ATOM 602 O O . PRO A 1 72 ? 10.246 3.371 -13.240 1.00 88.56 72 PRO A O 1
ATOM 605 N N . LEU A 1 73 ? 8.837 4.238 -11.712 1.00 91.81 73 LEU A N 1
ATOM 606 C CA . LEU A 1 73 ? 7.647 3.564 -12.232 1.00 91.81 73 LEU A CA 1
ATOM 607 C C . LEU A 1 73 ? 7.321 4.051 -13.650 1.00 91.81 73 LEU A C 1
ATOM 609 O O . LEU A 1 73 ? 7.147 5.247 -13.883 1.00 91.81 73 LEU A O 1
ATOM 613 N N . GLN A 1 74 ? 7.193 3.115 -14.592 1.00 90.50 74 GLN A N 1
ATOM 614 C CA . GLN A 1 74 ? 6.903 3.423 -16.001 1.00 90.50 74 GLN A CA 1
ATOM 615 C C . GLN A 1 74 ? 5.543 2.893 -16.459 1.00 90.50 74 GLN A C 1
ATOM 617 O O . GLN A 1 74 ? 4.889 3.490 -17.318 1.00 90.50 74 GLN A O 1
ATOM 622 N N . ARG A 1 75 ? 5.092 1.765 -15.898 1.00 94.88 75 ARG A N 1
ATOM 623 C CA . ARG A 1 75 ? 3.837 1.129 -16.302 1.00 94.88 75 ARG A CA 1
ATOM 624 C C . ARG A 1 75 ? 2.646 1.884 -15.717 1.00 94.88 75 ARG A C 1
ATOM 626 O O . ARG A 1 75 ? 2.641 2.247 -14.542 1.00 94.88 75 ARG A O 1
ATOM 633 N N . LYS A 1 76 ? 1.602 2.073 -16.531 1.00 96.69 76 LYS A N 1
ATOM 634 C CA . LYS A 1 76 ? 0.355 2.743 -16.114 1.00 96.69 76 LYS A CA 1
ATOM 635 C C . LYS A 1 76 ? -0.261 2.101 -14.871 1.00 96.69 76 LYS A C 1
ATOM 637 O O . LYS A 1 76 ? -0.687 2.823 -13.977 1.00 96.69 76 LYS A O 1
ATOM 642 N N . ASP A 1 77 ? -0.244 0.775 -14.806 1.00 96.75 77 ASP A N 1
ATOM 643 C CA . ASP A 1 77 ? -0.782 0.015 -13.678 1.00 96.75 77 ASP A CA 1
ATOM 644 C C . ASP A 1 77 ? 0.023 0.253 -12.393 1.00 96.75 77 ASP A C 1
ATOM 646 O O . ASP A 1 77 ? -0.563 0.453 -11.335 1.00 96.75 77 ASP A O 1
ATOM 650 N N . ASP A 1 78 ? 1.354 0.344 -12.482 1.00 95.75 78 ASP A N 1
ATOM 651 C CA . ASP A 1 78 ? 2.226 0.619 -11.326 1.00 95.75 78 ASP A CA 1
ATOM 652 C C . ASP A 1 78 ? 1.992 2.034 -10.797 1.00 95.75 78 ASP A C 1
ATOM 654 O O . ASP A 1 78 ? 1.862 2.251 -9.595 1.00 95.75 78 ASP A O 1
ATOM 658 N N . LEU A 1 79 ? 1.865 2.999 -11.711 1.00 96.62 79 LEU A N 1
ATOM 659 C CA . LEU A 1 79 ? 1.512 4.378 -11.380 1.00 96.62 79 LEU A CA 1
ATOM 660 C C . LEU A 1 79 ? 0.115 4.467 -10.750 1.00 96.62 79 LEU A C 1
ATOM 662 O O . LEU A 1 79 ? -0.108 5.284 -9.857 1.00 96.62 79 LEU A O 1
ATOM 666 N N . MET A 1 80 ? -0.834 3.646 -11.202 1.00 97.31 80 MET A N 1
ATOM 667 C CA . MET A 1 80 ? -2.173 3.575 -10.621 1.00 97.31 80 MET A CA 1
ATOM 668 C C . MET A 1 80 ? -2.133 3.001 -9.203 1.00 97.31 80 MET A C 1
ATOM 670 O O . MET A 1 80 ? -2.707 3.599 -8.294 1.00 97.31 80 MET A O 1
ATOM 674 N N . VAL A 1 81 ? -1.407 1.902 -8.992 1.00 97.38 81 VAL A N 1
ATOM 675 C CA . VAL A 1 81 ? -1.233 1.295 -7.666 1.00 97.38 81 VAL A CA 1
ATOM 676 C C . VAL A 1 81 ? -0.490 2.231 -6.718 1.00 97.38 81 VAL A C 1
ATOM 678 O O . VAL A 1 81 ? -0.916 2.379 -5.577 1.00 97.38 81 VAL A O 1
ATOM 681 N N . SER A 1 82 ? 0.530 2.954 -7.189 1.00 97.06 82 SER A N 1
ATOM 682 C CA . SER A 1 82 ? 1.197 4.000 -6.403 1.00 97.06 82 SER A CA 1
ATOM 683 C C . SER A 1 82 ? 0.235 5.101 -5.965 1.00 97.06 82 SER A C 1
ATOM 685 O O . SER A 1 82 ? 0.178 5.430 -4.781 1.00 97.06 82 SER A O 1
ATOM 687 N N . LYS A 1 83 ? -0.614 5.610 -6.868 1.00 97.38 83 LYS A N 1
ATOM 688 C CA . LYS A 1 83 ? -1.645 6.596 -6.498 1.00 97.38 83 LYS A CA 1
ATOM 689 C C . LYS A 1 83 ? -2.619 6.054 -5.451 1.00 97.38 83 LYS A C 1
ATOM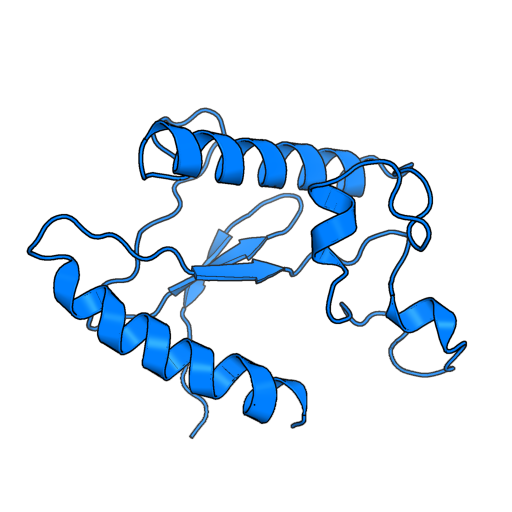 691 O O . LYS A 1 83 ? -2.961 6.779 -4.517 1.00 97.38 83 LYS A O 1
ATOM 696 N N . ILE A 1 84 ? -3.053 4.800 -5.591 1.00 97.88 84 ILE A N 1
ATOM 697 C CA . ILE A 1 84 ? -3.935 4.138 -4.621 1.00 97.88 84 ILE A CA 1
ATOM 698 C C . ILE A 1 84 ? -3.232 4.043 -3.262 1.00 97.88 84 ILE A C 1
ATOM 700 O O . ILE A 1 84 ? -3.765 4.543 -2.275 1.00 97.88 84 ILE A O 1
ATOM 704 N N . MET A 1 85 ? -2.022 3.481 -3.216 1.00 97.75 85 MET A N 1
ATOM 705 C CA . MET A 1 85 ? -1.223 3.314 -1.997 1.00 97.75 85 MET A CA 1
ATOM 706 C C . MET A 1 85 ? -0.995 4.648 -1.283 1.00 97.75 85 MET A C 1
ATOM 708 O O . MET A 1 85 ? -1.322 4.777 -0.105 1.00 97.75 85 MET A O 1
ATOM 712 N N . LEU A 1 86 ? -0.527 5.673 -1.998 1.00 97.75 86 LEU A N 1
ATOM 713 C CA . LEU A 1 86 ? -0.309 7.005 -1.432 1.00 97.75 86 LEU A CA 1
ATOM 714 C C . LEU A 1 86 ? -1.597 7.612 -0.866 1.00 97.75 86 LEU A C 1
ATOM 716 O O . LEU A 1 86 ? -1.579 8.205 0.213 1.00 97.75 86 LEU A O 1
ATOM 720 N N . THR A 1 87 ? -2.728 7.440 -1.555 1.00 97.81 87 THR A N 1
ATOM 721 C CA . THR A 1 87 ? -4.027 7.938 -1.078 1.00 97.81 87 THR A CA 1
ATOM 722 C C . THR A 1 87 ? -4.465 7.214 0.195 1.00 97.81 87 THR A C 1
ATOM 724 O O . THR A 1 87 ? -4.872 7.858 1.158 1.00 97.81 87 THR A O 1
ATOM 727 N N . LEU A 1 88 ? -4.340 5.886 0.238 1.00 97.88 88 LEU A N 1
ATOM 728 C CA . LEU A 1 88 ? -4.696 5.084 1.410 1.00 97.88 88 LEU A CA 1
ATOM 729 C C . LEU A 1 88 ? -3.854 5.464 2.635 1.00 97.88 88 LEU A C 1
ATOM 731 O O . LEU A 1 88 ? -4.402 5.718 3.709 1.00 97.88 88 LEU A O 1
ATOM 735 N N . TRP A 1 89 ? -2.533 5.553 2.466 1.00 97.69 89 TRP A N 1
ATOM 736 C CA . TRP A 1 89 ? -1.605 5.886 3.547 1.00 97.69 89 TRP A CA 1
ATOM 737 C C . TRP A 1 89 ? -1.761 7.329 4.036 1.00 97.69 89 TRP A C 1
ATOM 739 O O . TRP A 1 89 ? -1.793 7.561 5.245 1.00 97.69 89 TRP A O 1
ATOM 749 N N . SER A 1 90 ? -1.916 8.298 3.127 1.00 97.62 90 SER A N 1
ATOM 750 C CA . SER A 1 90 ? -2.135 9.704 3.505 1.00 97.62 90 SER A CA 1
ATOM 751 C C . SER A 1 90 ? -3.466 9.909 4.231 1.00 97.62 90 SER A C 1
ATOM 753 O O . SER A 1 90 ? -3.501 10.577 5.265 1.00 97.62 90 SER A O 1
ATOM 755 N N . ASN A 1 91 ? -4.547 9.277 3.766 1.00 97.88 91 ASN A N 1
ATOM 756 C CA . ASN A 1 91 ? -5.841 9.315 4.444 1.00 97.88 91 ASN A CA 1
ATOM 757 C C . ASN A 1 91 ? -5.782 8.689 5.839 1.00 97.88 91 ASN A C 1
ATOM 759 O O . ASN A 1 91 ? -6.333 9.251 6.790 1.00 97.88 91 ASN A O 1
ATOM 763 N N . PHE A 1 92 ? -5.106 7.544 5.978 1.00 97.12 92 PHE A N 1
ATOM 764 C CA . PHE A 1 92 ? -4.935 6.896 7.273 1.00 97.12 92 PHE A CA 1
ATOM 765 C C . PHE A 1 92 ? -4.145 7.782 8.241 1.00 97.12 92 PHE A C 1
ATOM 767 O O . PHE A 1 92 ? -4.584 7.977 9.370 1.00 97.12 92 PHE A O 1
ATOM 774 N N . ALA A 1 93 ? -3.043 8.388 7.790 1.00 96.81 93 ALA A N 1
ATOM 775 C CA . ALA A 1 93 ? -2.264 9.317 8.607 1.00 96.81 93 ALA A CA 1
ATOM 776 C C . ALA A 1 93 ? -3.080 10.549 9.039 1.00 96.81 93 ALA A C 1
ATOM 778 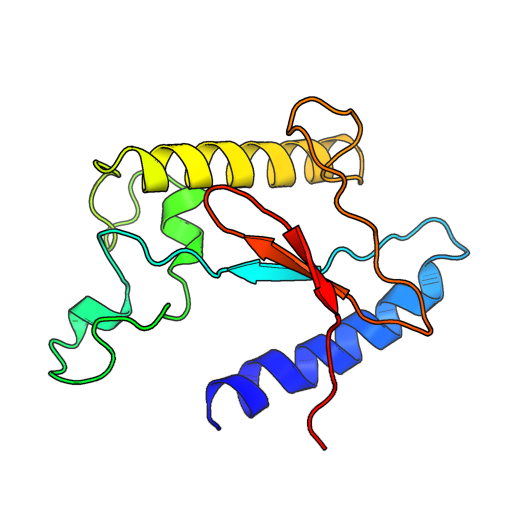O O . ALA A 1 93 ? -2.953 11.006 10.173 1.00 96.81 93 ALA A O 1
ATOM 779 N N . ALA A 1 94 ? -3.933 11.074 8.156 1.00 96.75 94 ALA A N 1
ATOM 780 C CA . ALA A 1 94 ? -4.735 12.264 8.430 1.00 96.75 94 ALA A CA 1
ATOM 781 C C . ALA A 1 94 ? -5.971 11.995 9.306 1.00 96.75 94 ALA A C 1
ATOM 783 O O . ALA A 1 94 ? -6.397 12.878 10.047 1.00 96.75 94 ALA A O 1
ATOM 784 N N . THR A 1 95 ? -6.586 10.812 9.196 1.00 95.56 95 THR A N 1
ATOM 785 C CA . THR A 1 95 ? -7.939 10.569 9.739 1.00 95.56 95 THR A CA 1
ATOM 786 C C . THR A 1 95 ? -8.094 9.283 10.548 1.00 95.56 95 THR A C 1
ATOM 788 O O . THR A 1 95 ? -9.138 9.074 11.162 1.00 95.56 95 THR A O 1
ATOM 791 N N . GLY A 1 96 ? -7.110 8.383 10.523 1.00 94.56 96 GLY A N 1
ATOM 792 C CA . GLY A 1 96 ? -7.237 7.025 11.061 1.00 94.56 96 GLY A CA 1
ATOM 793 C C . GLY A 1 96 ? -8.111 6.084 10.215 1.00 94.56 96 GLY A C 1
ATOM 794 O O . GLY A 1 96 ? -8.321 4.936 10.605 1.00 94.56 96 GLY A O 1
ATOM 795 N N . ASN A 1 97 ? -8.618 6.529 9.059 1.00 95.88 97 ASN A N 1
ATOM 796 C CA . ASN A 1 97 ? -9.379 5.720 8.104 1.00 95.88 97 ASN A CA 1
ATOM 797 C C . ASN A 1 97 ? -8.749 5.839 6.698 1.00 95.88 97 ASN A C 1
ATOM 799 O O . ASN A 1 97 ? -8.688 6.947 6.172 1.00 95.88 97 ASN A O 1
ATOM 803 N N . PRO A 1 98 ? -8.303 4.741 6.053 1.00 97.12 98 PRO A N 1
ATOM 804 C CA . PRO A 1 98 ? -7.689 4.786 4.719 1.00 97.12 98 PRO A CA 1
ATOM 805 C C . PRO A 1 98 ? -8.654 5.204 3.596 1.00 97.12 98 PRO A C 1
ATOM 807 O O . PRO A 1 98 ? -8.236 5.742 2.570 1.00 97.12 98 PRO A O 1
ATOM 810 N N . THR A 1 99 ? -9.959 4.979 3.785 1.00 97.06 99 THR A N 1
ATOM 811 C CA . THR A 1 99 ? -11.029 5.358 2.847 1.00 97.06 99 THR A CA 1
ATOM 812 C C . THR A 1 99 ? -12.108 6.169 3.584 1.00 97.06 99 THR A C 1
ATOM 814 O O . THR A 1 99 ? -13.213 5.667 3.819 1.00 97.06 99 THR A O 1
ATOM 817 N N . PRO A 1 100 ? -11.810 7.414 4.006 1.00 95.94 100 PRO A N 1
ATOM 818 C CA . PRO A 1 100 ? -12.736 8.242 4.779 1.00 95.94 100 PRO A CA 1
ATOM 819 C C . PRO A 1 100 ? -13.880 8.791 3.911 1.00 95.94 100 PRO A C 1
ATOM 821 O O . PRO A 1 100 ? -14.908 9.221 4.425 1.00 95.94 100 PRO A O 1
ATOM 824 N N . ASN A 1 101 ? -13.713 8.755 2.588 1.00 92.94 101 ASN A N 1
ATOM 825 C CA . ASN A 1 101 ? -14.693 9.139 1.581 1.00 92.94 101 ASN A CA 1
ATOM 826 C C . ASN A 1 101 ? -14.676 8.124 0.417 1.00 92.94 101 ASN A C 1
ATOM 828 O O . ASN A 1 101 ? -13.873 7.194 0.402 1.00 92.94 101 ASN A O 1
ATOM 832 N N . GLN A 1 102 ? -15.556 8.306 -0.570 1.00 89.62 102 GLN A N 1
ATOM 833 C CA . GLN A 1 102 ? -15.698 7.395 -1.717 1.00 89.62 102 GLN A CA 1
ATOM 834 C C . GLN A 1 102 ? -14.763 7.720 -2.902 1.00 89.62 102 GLN A C 1
ATOM 836 O O . GLN A 1 102 ? -14.981 7.215 -3.999 1.00 89.62 102 GLN A O 1
ATOM 841 N N . SER A 1 103 ? -13.725 8.547 -2.719 1.00 90.62 103 SER A N 1
ATOM 842 C CA . SER A 1 103 ? -12.854 9.004 -3.824 1.00 90.62 103 SER A CA 1
ATOM 843 C C . SER A 1 103 ? -12.135 7.875 -4.570 1.00 90.62 103 SER A C 1
ATOM 845 O O . SER A 1 103 ? -11.892 7.998 -5.767 1.00 90.62 103 SER A O 1
ATOM 847 N N . LEU A 1 104 ? -11.828 6.771 -3.885 1.00 92.88 104 LEU A N 1
ATOM 848 C CA . LEU A 1 104 ? -11.176 5.598 -4.473 1.00 92.88 104 LEU A CA 1
ATOM 849 C C . LEU A 1 104 ? -12.160 4.598 -5.105 1.00 92.88 104 LEU A C 1
ATOM 851 O O . LEU A 1 104 ? -11.727 3.605 -5.678 1.00 92.88 104 LEU A O 1
ATOM 855 N N . GLY A 1 105 ? -13.474 4.827 -5.003 1.00 93.81 105 GLY A N 1
ATOM 856 C CA . GLY A 1 105 ? -14.497 3.933 -5.561 1.00 93.81 105 GLY A CA 1
ATOM 857 C C . GLY A 1 105 ? -14.710 2.623 -4.790 1.00 93.81 105 GLY A C 1
ATOM 858 O O . GLY A 1 105 ? -15.543 1.813 -5.185 1.00 93.81 105 GLY A O 1
ATOM 859 N N . PHE A 1 106 ? -14.008 2.417 -3.674 1.00 94.50 106 PHE A N 1
ATOM 860 C CA . PHE A 1 106 ? -14.196 1.285 -2.767 1.00 94.50 106 PHE A CA 1
ATOM 861 C C . PHE A 1 106 ? -14.051 1.724 -1.306 1.00 94.50 106 PHE A C 1
ATOM 863 O O . PHE A 1 106 ? -13.600 2.831 -1.006 1.00 94.50 106 PHE A O 1
ATOM 870 N N . ARG A 1 107 ? -14.440 0.837 -0.384 1.00 95.12 107 ARG A N 1
ATOM 871 C CA . ARG A 1 107 ? -14.283 1.032 1.059 1.00 95.12 107 ARG A CA 1
ATOM 872 C C . ARG A 1 107 ? -13.382 -0.052 1.632 1.00 95.12 107 ARG A C 1
ATOM 874 O O . ARG A 1 107 ? -13.687 -1.233 1.494 1.00 95.12 107 ARG A O 1
ATOM 881 N N . TRP A 1 108 ? -12.321 0.356 2.318 1.00 95.50 108 TRP A N 1
ATOM 882 C CA . TRP A 1 108 ? -11.491 -0.545 3.106 1.00 95.50 108 TRP A CA 1
ATOM 883 C C . TRP A 1 108 ? -12.104 -0.666 4.500 1.00 95.50 108 TRP A C 1
ATOM 885 O O . TRP A 1 108 ? -12.055 0.265 5.302 1.00 95.50 108 TRP A O 1
ATOM 895 N N . ALA A 1 109 ? -12.764 -1.792 4.767 1.00 92.75 109 ALA A N 1
ATOM 896 C CA . ALA A 1 109 ? -13.347 -2.043 6.079 1.00 92.75 109 ALA A CA 1
ATOM 897 C C . ALA A 1 109 ? -12.250 -2.400 7.100 1.00 92.75 109 ALA A C 1
ATOM 899 O O . ALA A 1 109 ? -11.306 -3.111 6.746 1.00 92.75 109 ALA A O 1
ATOM 900 N N . PRO A 1 110 ? -12.351 -1.913 8.350 1.00 91.94 110 PRO A N 1
ATOM 901 C CA . PRO A 1 110 ? -11.470 -2.358 9.412 1.00 91.94 110 PRO A CA 1
ATOM 902 C C . PRO A 1 110 ? -11.822 -3.784 9.830 1.00 91.94 110 PRO A C 1
ATOM 904 O O . PRO A 1 110 ? -12.991 -4.183 9.831 1.00 91.94 110 PRO A O 1
ATOM 907 N N . VAL A 1 111 ? -10.806 -4.514 10.269 1.00 87.94 111 VAL A N 1
ATOM 908 C CA . VAL A 1 111 ? -10.946 -5.883 10.754 1.00 87.94 111 VAL A CA 1
ATOM 909 C C . VAL A 1 111 ? -11.910 -5.933 11.942 1.00 87.94 111 VAL A C 1
ATOM 911 O O . VAL A 1 111 ? -11.805 -5.133 12.875 1.00 87.94 111 VAL A O 1
ATOM 914 N N . ASN A 1 112 ? -12.828 -6.906 11.926 1.00 78.88 112 ASN A N 1
ATOM 915 C CA . ASN A 1 112 ? -13.731 -7.198 13.037 1.00 78.88 112 ASN A CA 1
ATOM 916 C C . ASN A 1 112 ? -13.458 -8.602 13.605 1.00 78.88 112 ASN A C 1
ATOM 918 O O . ASN A 1 112 ? -13.026 -9.505 12.893 1.00 78.88 112 ASN A O 1
ATOM 922 N N . GLY A 1 113 ? -13.667 -8.773 14.914 1.00 67.94 113 GLY A N 1
ATOM 923 C CA . GLY A 1 113 ? -13.118 -9.895 15.688 1.00 67.94 113 GLY A CA 1
ATOM 924 C C . GLY A 1 113 ? -13.563 -11.312 15.296 1.00 67.94 113 GLY A C 1
ATOM 925 O O . GLY A 1 113 ? -12.983 -12.267 15.804 1.00 67.94 113 GLY A O 1
ATOM 926 N N . SER A 1 114 ? -14.561 -11.479 14.423 1.00 66.38 114 SER A N 1
ATOM 927 C CA . SER A 1 114 ? -15.034 -12.795 13.967 1.00 66.38 114 SER A CA 1
ATOM 928 C C . SER A 1 114 ? -14.642 -13.135 12.527 1.00 66.38 114 SER A C 1
ATOM 930 O O . SER A 1 114 ? -14.512 -14.317 12.215 1.00 66.38 114 SER A O 1
ATOM 932 N N . CYS A 1 115 ? -14.417 -12.140 11.663 1.00 67.44 115 CYS A N 1
ATOM 933 C CA . CYS A 1 115 ? -14.087 -12.349 10.256 1.00 67.44 115 CYS A CA 1
ATOM 934 C C . CYS A 1 115 ? -12.895 -11.481 9.861 1.00 67.44 115 CYS A C 1
ATOM 936 O O . CYS A 1 115 ? -13.038 -10.301 9.522 1.00 67.44 115 CYS A O 1
ATOM 938 N N . LEU A 1 116 ? -11.715 -12.100 9.855 1.00 80.62 116 LEU A N 1
ATOM 939 C CA . LEU A 1 116 ? -10.530 -11.481 9.290 1.00 80.62 116 LEU A CA 1
ATOM 940 C C . LEU A 1 116 ? -10.736 -11.298 7.786 1.00 80.62 116 LEU A C 1
ATOM 942 O O . LEU A 1 116 ? -11.130 -12.214 7.063 1.00 80.62 116 LEU A O 1
ATOM 946 N N . HIS A 1 117 ? -10.485 -10.087 7.328 1.00 89.19 117 HIS A N 1
ATOM 947 C CA . HIS A 1 117 ? -10.518 -9.716 5.929 1.00 89.19 117 HIS A CA 1
ATOM 948 C C . HIS A 1 117 ? -9.380 -8.744 5.675 1.00 89.19 117 HIS A C 1
ATOM 950 O O . HIS A 1 117 ? -8.939 -8.036 6.583 1.00 89.19 117 HIS A O 1
ATOM 956 N N . TYR A 1 118 ? -8.916 -8.706 4.439 1.00 92.50 118 TYR A N 1
ATOM 957 C CA . TYR A 1 118 ? -7.875 -7.787 4.017 1.00 92.50 118 TYR A CA 1
ATOM 958 C C . TYR A 1 118 ? -8.239 -7.143 2.691 1.00 92.50 118 TYR A C 1
ATOM 960 O O . TYR A 1 118 ? -9.092 -7.635 1.951 1.00 92.50 118 TYR A O 1
ATOM 968 N N . LEU A 1 119 ? -7.596 -6.019 2.405 1.00 96.12 119 LEU A N 1
ATOM 969 C CA . LEU A 1 119 ? -7.647 -5.398 1.095 1.00 96.12 119 LEU A CA 1
ATOM 970 C C . LEU A 1 119 ? -6.577 -6.033 0.201 1.00 96.12 119 LEU A C 1
ATOM 972 O O . LEU A 1 119 ? -5.385 -5.866 0.457 1.00 96.12 119 LEU A O 1
ATOM 976 N N . GLY A 1 120 ? -6.993 -6.745 -0.844 1.00 96.50 120 GLY A N 1
ATOM 977 C CA . GLY A 1 120 ? -6.101 -7.165 -1.920 1.00 96.50 120 GLY A CA 1
ATOM 978 C C . GLY A 1 120 ? -5.769 -5.958 -2.790 1.00 96.50 120 GLY A C 1
ATOM 979 O O . GLY A 1 120 ? -6.647 -5.407 -3.457 1.00 96.50 120 GLY A O 1
ATOM 980 N N . ILE A 1 121 ? -4.519 -5.500 -2.753 1.00 97.31 121 ILE A N 1
ATOM 981 C CA . ILE A 1 121 ? -4.088 -4.309 -3.485 1.00 97.31 121 ILE A CA 1
ATOM 982 C C . ILE A 1 121 ? -3.669 -4.712 -4.894 1.00 97.31 121 ILE A C 1
ATOM 984 O O . ILE A 1 121 ? -2.623 -5.326 -5.102 1.00 97.31 121 ILE A O 1
ATOM 988 N N . THR A 1 122 ? -4.503 -4.319 -5.851 1.00 96.44 122 THR A N 1
ATOM 989 C CA . THR A 1 122 ? -4.277 -4.398 -7.298 1.00 96.44 122 THR A CA 1
ATOM 990 C C . THR A 1 122 ? -4.630 -3.047 -7.935 1.00 96.44 122 THR A C 1
ATOM 992 O O . THR A 1 122 ? -4.903 -2.074 -7.229 1.00 96.44 122 THR A O 1
ATOM 995 N N . THR A 1 123 ? -4.687 -2.960 -9.266 1.00 96.62 123 THR A N 1
ATOM 996 C CA . THR A 1 123 ? -5.274 -1.796 -9.957 1.00 96.62 123 THR A CA 1
ATOM 997 C C . THR A 1 123 ? -6.773 -1.627 -9.685 1.00 96.62 123 THR A C 1
ATOM 999 O O . THR A 1 123 ? -7.318 -0.547 -9.900 1.00 96.62 123 THR A O 1
ATOM 1002 N N . SER A 1 124 ? -7.449 -2.670 -9.196 1.00 96.56 124 SER A N 1
ATOM 1003 C CA . SER A 1 124 ? -8.845 -2.653 -8.747 1.00 96.56 124 SER A CA 1
ATOM 1004 C C . SER A 1 124 ? -8.946 -3.325 -7.373 1.00 96.56 124 SER A C 1
ATOM 1006 O O . SER A 1 124 ? -9.276 -4.511 -7.296 1.00 96.56 124 SER A O 1
ATOM 1008 N N . PRO A 1 125 ? -8.620 -2.603 -6.282 1.00 96.62 125 PRO A N 1
ATOM 1009 C CA . PRO A 1 125 ? -8.568 -3.191 -4.950 1.00 96.62 125 PRO A CA 1
ATOM 1010 C C . PRO A 1 125 ? -9.906 -3.782 -4.512 1.00 96.62 125 PRO A C 1
ATOM 1012 O O . PRO A 1 125 ? -10.968 -3.205 -4.756 1.00 96.62 125 PRO A O 1
ATOM 1015 N N . ASN A 1 126 ? -9.857 -4.917 -3.820 1.00 95.69 126 ASN A N 1
ATOM 1016 C CA . ASN A 1 126 ? -11.049 -5.603 -3.335 1.00 95.69 126 ASN A CA 1
ATOM 1017 C C . ASN A 1 126 ? -10.850 -6.183 -1.930 1.00 95.69 126 ASN A C 1
ATOM 1019 O O . ASN A 1 126 ? -9.754 -6.576 -1.539 1.00 95.69 126 ASN A O 1
ATOM 1023 N N . MET A 1 127 ? -11.937 -6.242 -1.160 1.00 94.50 127 MET A N 1
ATOM 1024 C CA . MET A 1 127 ? -11.933 -6.898 0.147 1.00 94.50 127 MET A CA 1
ATOM 1025 C C . MET A 1 127 ? -12.015 -8.413 -0.039 1.00 94.50 127 MET A C 1
ATOM 1027 O O . MET A 1 127 ? -12.912 -8.898 -0.731 1.00 94.50 127 MET A O 1
ATOM 1031 N N . GLN A 1 128 ? -11.105 -9.149 0.593 1.00 92.69 128 GLN A N 1
ATOM 1032 C CA . GLN A 1 128 ? -11.008 -10.604 0.501 1.00 92.69 128 GLN A CA 1
ATOM 1033 C C . GLN A 1 128 ? -11.088 -11.237 1.898 1.00 92.69 128 GLN A C 1
ATOM 1035 O O . GLN A 1 128 ? -10.589 -10.652 2.867 1.00 92.69 128 GLN A O 1
ATOM 1040 N N . PRO A 1 129 ? -11.738 -12.408 2.038 1.00 89.50 129 PRO A N 1
ATOM 1041 C CA . PRO A 1 129 ? -11.747 -13.137 3.296 1.00 89.50 129 PRO A CA 1
ATOM 1042 C C . PRO A 1 129 ? -10.352 -13.693 3.589 1.00 89.50 129 PRO A C 1
ATOM 1044 O O . PRO A 1 129 ? -9.704 -14.264 2.716 1.00 89.50 129 PRO A O 1
ATOM 1047 N N . TYR A 1 130 ? -9.913 -13.575 4.836 1.00 83.62 130 TYR A N 1
ATOM 1048 C CA . TYR A 1 130 ? -8.689 -14.208 5.302 1.00 83.62 130 TYR A CA 1
ATOM 1049 C C . TYR A 1 130 ? -9.019 -15.551 5.951 1.00 83.62 130 TYR A C 1
ATOM 1051 O O . TYR A 1 130 ? -9.684 -15.606 6.989 1.00 83.62 130 TYR A O 1
ATOM 1059 N N . VAL A 1 131 ? -8.553 -16.641 5.344 1.00 78.44 131 VAL A N 1
ATOM 1060 C CA . VAL A 1 131 ? -8.713 -17.992 5.890 1.00 78.44 131 VAL A CA 1
ATOM 1061 C C . VAL A 1 131 ? -7.424 -18.377 6.603 1.00 78.44 131 VAL A C 1
ATOM 1063 O O . VAL A 1 131 ? -6.373 -18.469 5.975 1.00 78.44 131 VAL A O 1
ATOM 1066 N N . ARG A 1 132 ? -7.502 -18.625 7.916 1.00 65.75 132 ARG A N 1
ATOM 1067 C CA . ARG A 1 132 ? -6.368 -19.171 8.672 1.00 65.75 132 ARG A CA 1
ATOM 1068 C C . ARG A 1 132 ? -6.092 -20.584 8.165 1.00 65.75 132 ARG A C 1
ATOM 1070 O O . ARG A 1 132 ? -6.912 -21.480 8.348 1.00 65.75 132 ARG A O 1
ATOM 1077 N N . THR A 1 133 ? -4.956 -20.786 7.517 1.00 56.78 133 THR A N 1
ATOM 1078 C CA . THR A 1 133 ? -4.453 -22.130 7.227 1.00 56.78 133 THR A CA 1
ATOM 1079 C C . THR A 1 133 ? -3.848 -22.693 8.513 1.00 56.78 133 THR A C 1
ATOM 1081 O O . THR A 1 133 ? -2.880 -22.124 9.019 1.00 56.78 133 THR A O 1
ATOM 1084 N N . HIS A 1 134 ? -4.466 -23.744 9.060 1.00 46.16 134 HIS A N 1
ATOM 1085 C CA . HIS A 1 134 ? -3.985 -24.485 10.232 1.00 46.16 134 HIS A CA 1
ATOM 1086 C C . HIS A 1 134 ? -2.769 -25.356 9.910 1.00 46.16 134 HIS A C 1
ATOM 1088 O O . HIS A 1 134 ? -2.722 -25.904 8.784 1.00 46.16 134 HIS A O 1
#

Sequence (134 aa):
MYGDRRFVAPMDESVTFHSRDSAHGKHVYFYELQHRGLASFGDLYNLSFGEHWISHGDDLQYLFNDLSYYPPLQRKDDLMVSKIMLTLWSNFAATGNPTPNQSLGFRWAPVNGSCLHYLGITTSPNMQPYVRTH

pLDDT: mean 85.54, std 12.78, range [42.41, 97.88]

Foldseek 3Di:
DVCCVPPVVVVVVVLLVQLVCVVVVQFAAAADEPDDAPDAPVVVVVDPPCPVPHDPPNVVLLADPDDVRDDNGDDPFSVLLSVLSNQQVVCCVVPVASPPDCPLVDGRDTDHNPWDWHWHRGSNIDIDTDDDDD

Secondary structure (DSSP, 8-state):
-HHIIIIIHHHHHHHHHHHGGGGGT-----EEE----S--GGGGG--SS-TT---TTTTGGGT-S--TTSPPP-SHHHHHHHHHHHHHHHHHHHHS-S-SSSTTSS--PPPBTTB-EEEEESSS-EEEE-----

Radius of gyration: 15.82 Å; chains: 1; bounding box: 35×37×38 Å